Protein AF-A0A915ASV9-F1 (afdb_monomer_lite)

Radius of gyration: 18.29 Å; chains: 1; bounding box: 45×35×42 Å

Secondary structure (DSSP, 8-state):
-----------SSHHHHHHHHHTSEEETTEEEEEEEETTEEEEEEEE-PPPGGGS---SSTTS--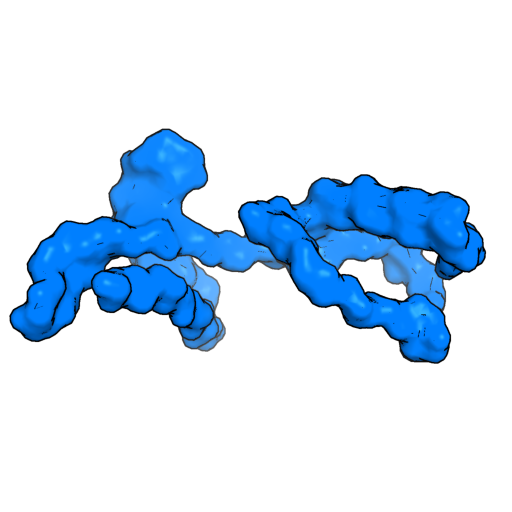-GGG--------S---TTTHHHHHHHHHHHH---

Sequence (99 aa):
ILSRGFAFLVFELESSVHSLVDSCQKSGEGLFFPISTPSVRNKLVQVRPWKLEDARFAPLPHAPIAPRRMVLVEGVPIPTTAGPSFCLIVLVNRAYGLI

pLDDT: mean 78.41, std 14.52, range [37.38, 96.12]

InterPro domains:
  IPR000504 RNA recognition motif domain [PF16367] (4-49)
  IPR012677 Nucleotide-binding alpha-beta plait domain superfamily [G3DSA:3.30.70.330] (1-61)
  IPR034819 Cytoplasmic polyadenylation element-binding protein [PTHR12566] (4-83)

Organism: Parascaris univalens (NCBI:txid6257)

Foldseek 3Di:
DPPPDDDDDDDPDPVVVVVVQVQFDDDPPWTWDFDDDPVRGRDTDTDDDDDPQQPDDDPPPPDDDDPVLDDDDPDDDPPRGNVCVVVVVVVCCVVPVSD

Structure (mmCIF, N/CA/C/O backbone):
data_AF-A0A915ASV9-F1
#
_entry.id   AF-A0A915ASV9-F1
#
loop_
_atom_site.group_PDB
_atom_site.id
_atom_site.type_symbol
_atom_site.label_atom_id
_atom_site.label_alt_id
_atom_site.label_comp_id
_atom_site.label_asym_id
_atom_site.label_entity_id
_atom_site.label_seq_id
_atom_site.pdbx_PDB_ins_code
_atom_site.Cartn_x
_atom_site.Cartn_y
_atom_site.Cartn_z
_atom_site.occupancy
_atom_site.B_iso_or_equiv
_atom_site.auth_seq_id
_atom_site.auth_comp_id
_atom_site.auth_asym_id
_atom_site.auth_atom_id
_atom_site.pdbx_PDB_model_num
ATOM 1 N N . ILE A 1 1 ? -10.422 -22.257 9.572 1.00 37.38 1 ILE A N 1
ATOM 2 C CA . ILE A 1 1 ? -9.818 -21.672 8.350 1.00 37.38 1 ILE A CA 1
ATOM 3 C C . ILE A 1 1 ? -10.175 -20.188 8.334 1.00 37.38 1 ILE A C 1
ATOM 5 O O . ILE A 1 1 ? -11.245 -19.822 7.878 1.00 37.38 1 ILE A O 1
ATOM 9 N N . LEU A 1 2 ? -9.351 -19.338 8.953 1.00 40.38 2 LEU A N 1
ATOM 10 C CA . LEU A 1 2 ? -9.489 -17.884 8.820 1.00 40.38 2 LEU A CA 1
ATOM 11 C C . LEU A 1 2 ? -8.712 -17.510 7.558 1.00 40.38 2 LEU A C 1
ATOM 13 O O . LEU A 1 2 ? -7.484 -17.585 7.563 1.00 40.38 2 LEU A O 1
ATOM 17 N N . SER A 1 3 ? -9.405 -17.191 6.467 1.00 48.72 3 SER A N 1
ATOM 18 C CA . SER A 1 3 ? -8.776 -16.717 5.233 1.00 48.72 3 SER A CA 1
ATOM 19 C C . SER A 1 3 ? -7.903 -15.499 5.555 1.00 48.72 3 SER A C 1
ATOM 21 O O . SER A 1 3 ? -8.412 -14.445 5.946 1.00 48.72 3 SER A O 1
ATOM 23 N N . ARG A 1 4 ? -6.578 -15.645 5.440 1.00 69.56 4 ARG A N 1
ATOM 24 C CA . ARG A 1 4 ? -5.618 -14.536 5.520 1.00 69.56 4 ARG A CA 1
ATOM 25 C C . ARG A 1 4 ? -5.752 -13.706 4.241 1.00 69.56 4 ARG A C 1
ATOM 27 O O . ARG A 1 4 ? -4.992 -13.885 3.301 1.00 69.56 4 ARG A O 1
ATOM 34 N N . GLY A 1 5 ? -6.796 -12.885 4.182 1.00 77.94 5 GLY A N 1
ATOM 35 C CA . GLY A 1 5 ? -7.042 -11.971 3.072 1.00 77.94 5 GLY A CA 1
ATOM 36 C C . GLY A 1 5 ? -6.145 -10.739 3.157 1.00 77.94 5 GLY A C 1
ATOM 37 O O . GLY A 1 5 ? -5.822 -10.278 4.253 1.00 77.94 5 GLY A O 1
ATOM 38 N N . PHE A 1 6 ? -5.779 -10.209 1.997 1.00 85.69 6 PHE A N 1
ATOM 39 C CA . PHE A 1 6 ? -5.151 -8.904 1.827 1.00 85.69 6 PHE A CA 1
ATOM 40 C C . PHE A 1 6 ? -5.964 -8.104 0.807 1.00 85.69 6 PHE A C 1
ATOM 42 O O . PHE A 1 6 ? -6.704 -8.675 0.006 1.00 85.69 6 PHE A O 1
ATOM 49 N N . ALA A 1 7 ? -5.843 -6.784 0.859 1.00 88.12 7 ALA A N 1
ATOM 50 C CA . ALA A 1 7 ? -6.468 -5.877 -0.089 1.00 88.12 7 ALA A CA 1
ATOM 51 C C . ALA A 1 7 ? -5.499 -4.739 -0.403 1.00 88.12 7 ALA A C 1
ATOM 53 O O . ALA A 1 7 ? -4.646 -4.401 0.420 1.00 88.12 7 ALA A O 1
ATOM 54 N N . PHE A 1 8 ? -5.658 -4.147 -1.582 1.00 90.50 8 PHE A N 1
ATOM 55 C CA . PHE A 1 8 ? -4.936 -2.948 -1.980 1.00 90.50 8 PHE A CA 1
ATOM 56 C C . PHE A 1 8 ? -5.892 -1.763 -1.943 1.00 90.50 8 PHE A C 1
ATOM 58 O O . PHE A 1 8 ? -7.009 -1.847 -2.450 1.00 90.50 8 PHE A O 1
ATOM 65 N N . LEU A 1 9 ? -5.442 -0.671 -1.331 1.00 91.38 9 LEU A N 1
ATOM 66 C CA . LEU A 1 9 ? -6.140 0.605 -1.350 1.00 91.38 9 LEU A CA 1
ATOM 67 C C . LEU A 1 9 ? -5.395 1.525 -2.310 1.00 91.38 9 LEU A C 1
ATOM 69 O O . LEU A 1 9 ? -4.189 1.722 -2.162 1.00 91.38 9 LEU A O 1
ATOM 73 N N . VAL A 1 10 ? -6.114 2.074 -3.284 1.00 93.06 10 VAL A N 1
ATOM 74 C CA . VAL 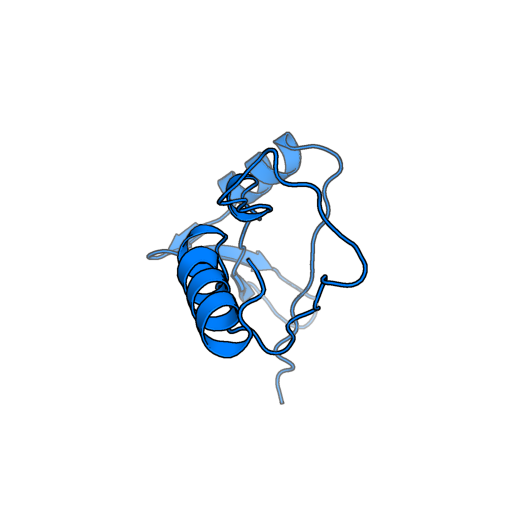A 1 10 ? -5.596 3.081 -4.211 1.00 93.06 10 VAL A CA 1
ATOM 75 C C . VAL A 1 10 ? -6.328 4.377 -3.905 1.00 93.06 10 VAL A C 1
ATOM 77 O O . VAL A 1 10 ? -7.549 4.441 -4.024 1.00 93.06 10 VAL A O 1
ATOM 80 N N . PHE A 1 11 ? -5.584 5.382 -3.455 1.00 93.44 11 PHE A N 1
ATOM 81 C CA . PHE A 1 11 ? -6.109 6.711 -3.164 1.00 93.44 11 PHE A CA 1
ATOM 82 C C . PHE A 1 11 ? -5.851 7.637 -4.350 1.00 93.44 11 PHE A C 1
ATOM 84 O O . PHE A 1 11 ? -4.804 7.547 -4.987 1.00 93.44 11 PHE A O 1
ATOM 91 N N . GLU A 1 12 ? -6.782 8.550 -4.616 1.00 95.00 12 GLU A N 1
ATOM 92 C CA . GLU A 1 12 ? -6.593 9.597 -5.627 1.00 95.00 12 GLU A CA 1
ATOM 93 C C . GLU A 1 12 ? -5.613 10.681 -5.156 1.00 95.00 12 GLU A C 1
ATOM 95 O O . GLU A 1 12 ? -4.886 11.256 -5.961 1.00 95.00 12 GLU A O 1
ATOM 100 N N . LEU A 1 13 ? -5.583 10.951 -3.845 1.00 95.19 13 LEU A N 1
ATOM 101 C CA . LEU A 1 13 ? -4.789 12.016 -3.240 1.00 95.19 13 LEU A CA 1
ATOM 102 C C . LEU A 1 13 ? -3.764 11.457 -2.252 1.00 95.19 13 LEU A C 1
ATOM 104 O O . LEU A 1 13 ? -4.082 10.628 -1.397 1.00 95.19 13 LEU A O 1
ATOM 108 N N . GLU A 1 14 ? -2.543 11.991 -2.305 1.00 92.81 14 GLU A N 1
ATOM 109 C CA . GLU A 1 14 ? -1.468 11.642 -1.369 1.00 92.81 14 GLU A CA 1
ATOM 110 C C . GLU A 1 14 ? -1.833 11.999 0.082 1.00 92.81 14 GLU A C 1
ATOM 112 O O . GLU A 1 14 ? -1.549 11.244 1.011 1.00 92.81 14 GLU A O 1
ATOM 117 N N . SER A 1 15 ? -2.546 13.109 0.290 1.00 95.94 15 SER A N 1
ATOM 118 C CA . SER A 1 15 ? -3.010 13.538 1.617 1.00 95.94 15 SER A CA 1
ATOM 119 C C . SER A 1 15 ? -3.915 12.508 2.298 1.00 95.94 15 SER A C 1
ATOM 121 O O . SER A 1 15 ? -3.896 12.386 3.525 1.00 95.94 15 SER A O 1
ATOM 123 N N . SER A 1 16 ? -4.676 11.727 1.526 1.00 96.12 16 SER A N 1
ATOM 124 C CA . SER A 1 16 ? -5.498 10.635 2.053 1.00 96.12 16 SER A CA 1
ATOM 125 C C . SER A 1 16 ? -4.645 9.476 2.569 1.00 96.12 16 SER A C 1
ATOM 127 O O . SER A 1 16 ? -4.991 8.872 3.585 1.00 96.12 16 SER A O 1
ATOM 129 N N . VAL A 1 17 ? -3.505 9.202 1.924 1.00 94.38 17 VAL A N 1
ATOM 130 C CA . VAL A 1 17 ? -2.529 8.212 2.406 1.00 94.38 17 VAL A CA 1
ATOM 131 C C . VAL A 1 17 ? -1.917 8.680 3.721 1.00 94.38 17 VAL A C 1
ATOM 133 O O . VAL A 1 17 ? -1.913 7.915 4.684 1.00 94.38 17 VAL A O 1
ATOM 136 N N . HIS A 1 18 ? -1.464 9.936 3.791 1.00 94.81 18 HIS A N 1
ATOM 137 C CA . HIS A 1 18 ? -0.917 10.515 5.026 1.00 94.81 18 HIS A CA 1
ATOM 138 C C . HIS A 1 18 ? -1.934 10.464 6.169 1.00 94.81 18 HIS A C 1
ATOM 140 O O . HIS A 1 18 ? -1.625 9.954 7.240 1.00 94.81 18 HIS A O 1
ATOM 146 N N . SER A 1 19 ? -3.186 10.843 5.905 1.00 95.94 19 SER A N 1
ATOM 147 C CA . SER A 1 19 ? -4.268 10.791 6.901 1.00 95.94 19 SER A CA 1
ATOM 148 C C . SER A 1 19 ? -4.518 9.372 7.435 1.00 95.94 19 SER A C 1
ATOM 150 O O . SER A 1 19 ? -4.758 9.184 8.632 1.00 95.94 19 SER A O 1
ATOM 152 N N . LEU A 1 20 ? -4.447 8.351 6.568 1.00 94.44 20 LEU A N 1
ATOM 153 C CA . LEU A 1 20 ? -4.550 6.948 6.985 1.00 94.44 20 LEU A CA 1
ATOM 154 C C . LEU A 1 20 ? -3.354 6.534 7.850 1.00 94.44 20 LEU A C 1
ATOM 156 O O . LEU A 1 20 ? -3.542 5.882 8.877 1.00 94.44 20 LEU A O 1
ATOM 160 N N . VAL A 1 21 ? -2.137 6.897 7.442 1.00 94.38 21 VAL A N 1
ATOM 161 C CA . VAL A 1 21 ? -0.901 6.583 8.173 1.00 94.38 21 VAL A CA 1
ATOM 162 C C . VAL A 1 21 ? -0.900 7.233 9.557 1.00 94.38 21 VAL A C 1
ATOM 164 O O . VAL A 1 21 ? -0.560 6.561 10.532 1.00 94.38 21 VAL A O 1
ATOM 167 N N . ASP A 1 22 ? -1.345 8.482 9.666 1.00 94.88 22 ASP A N 1
ATOM 168 C CA . ASP A 1 22 ? -1.445 9.209 10.937 1.00 94.88 22 ASP A CA 1
ATOM 169 C C . ASP A 1 22 ? -2.490 8.599 11.880 1.00 94.88 22 ASP A C 1
ATOM 171 O O . ASP A 1 22 ? -2.341 8.640 13.100 1.00 94.88 22 ASP A O 1
ATOM 175 N N . SER A 1 23 ? -3.521 7.967 11.317 1.00 94.06 23 SER A N 1
ATOM 176 C CA . SER A 1 23 ? -4.547 7.242 12.076 1.00 94.06 23 SER A CA 1
ATOM 177 C C . SER A 1 23 ? -4.106 5.833 12.506 1.00 94.06 23 SER A C 1
ATOM 179 O O . SER A 1 23 ? -4.829 5.158 13.245 1.00 94.06 23 SER A O 1
ATOM 181 N N . CYS A 1 24 ? -2.951 5.345 12.039 1.00 95.19 24 CYS A N 1
ATOM 182 C CA . CYS A 1 24 ? -2.446 4.016 12.377 1.00 95.19 24 CYS A CA 1
ATOM 183 C C . CYS A 1 24 ? -1.708 3.999 13.722 1.00 95.19 24 CYS A C 1
ATOM 185 O O . CYS A 1 24 ? -0.944 4.897 14.074 1.00 95.19 24 CYS A O 1
ATOM 187 N N . GLN A 1 25 ? -1.853 2.891 14.443 1.00 94.44 25 GLN A N 1
ATOM 188 C CA . GLN A 1 25 ? -1.064 2.589 15.630 1.00 94.44 25 GLN A CA 1
ATOM 189 C C . GLN A 1 25 ? 0.298 2.027 15.213 1.00 94.44 25 GLN A C 1
ATOM 191 O O . GLN A 1 25 ? 0.378 1.081 14.424 1.00 94.44 25 GLN A O 1
ATOM 196 N N . LYS A 1 26 ? 1.377 2.593 15.758 1.00 92.38 26 LYS A N 1
ATOM 197 C CA . LYS A 1 26 ? 2.746 2.103 15.548 1.00 92.38 26 LYS A CA 1
ATOM 198 C C . LYS A 1 26 ? 3.054 1.006 16.565 1.00 92.38 26 LYS A C 1
ATOM 200 O O . LYS A 1 26 ? 2.943 1.233 17.768 1.00 92.38 26 LYS A O 1
ATOM 205 N N . SER A 1 27 ? 3.442 -0.176 16.091 1.00 89.56 27 SER A N 1
ATOM 206 C CA . SER A 1 27 ? 3.882 -1.285 16.943 1.00 89.56 27 SER A CA 1
ATOM 207 C C . SER A 1 27 ? 5.118 -1.942 16.332 1.00 89.56 27 SER A C 1
ATOM 209 O O . SER A 1 27 ? 5.046 -2.543 15.258 1.00 89.56 27 SER A O 1
ATOM 211 N N . GLY A 1 28 ? 6.268 -1.780 16.996 1.00 85.94 28 GLY A N 1
ATOM 212 C CA . GLY A 1 28 ? 7.571 -2.131 16.425 1.00 85.94 28 GLY A CA 1
ATOM 213 C C . GLY A 1 28 ? 7.810 -1.398 15.101 1.00 85.94 28 GLY A C 1
ATOM 214 O O . GLY A 1 28 ? 7.610 -0.191 15.015 1.00 85.94 28 GLY A O 1
ATOM 215 N N . GLU A 1 29 ? 8.161 -2.155 14.061 1.00 78.62 29 GLU A N 1
ATOM 216 C CA . GLU A 1 29 ? 8.391 -1.658 12.692 1.00 78.62 29 GLU A CA 1
ATOM 217 C C . GLU A 1 29 ? 7.105 -1.593 11.834 1.00 78.62 29 GLU A C 1
ATOM 219 O O . GLU A 1 29 ? 7.155 -1.305 10.637 1.00 78.62 29 GLU A O 1
ATOM 224 N N . GLY A 1 30 ? 5.936 -1.918 12.403 1.00 87.81 30 GLY A N 1
ATOM 225 C CA . GLY A 1 30 ? 4.670 -2.030 11.674 1.00 87.81 30 GLY A CA 1
ATOM 226 C C . GLY A 1 30 ? 3.663 -0.919 11.983 1.00 87.81 30 GLY A C 1
ATOM 227 O O . GLY A 1 30 ? 3.543 -0.465 13.122 1.00 87.81 30 GLY A O 1
ATOM 228 N N . LEU A 1 31 ? 2.881 -0.538 10.967 1.00 93.12 31 LEU A N 1
ATOM 229 C CA . LEU A 1 31 ? 1.667 0.267 11.118 1.00 93.12 31 LEU A CA 1
ATOM 230 C C . LEU A 1 31 ? 0.453 -0.657 11.176 1.00 93.12 31 LEU A C 1
ATOM 232 O O . LEU A 1 31 ? 0.314 -1.559 10.346 1.00 93.12 31 LEU A O 1
ATOM 236 N N . PHE A 1 32 ? -0.434 -0.419 12.135 1.00 94.12 32 PHE A N 1
ATOM 237 C CA . PHE A 1 32 ? -1.642 -1.209 12.324 1.00 94.12 32 PHE A CA 1
ATOM 238 C C . PHE A 1 32 ? -2.875 -0.319 12.392 1.00 94.12 32 PHE A C 1
ATOM 240 O O . PHE A 1 32 ? -2.898 0.680 13.107 1.00 94.12 32 PHE A O 1
ATOM 247 N N . PHE A 1 33 ? -3.923 -0.714 11.679 1.00 92.94 33 PHE A N 1
ATOM 248 C CA . PHE A 1 33 ? -5.205 -0.026 11.674 1.00 92.94 33 PHE A CA 1
ATOM 249 C C . PHE A 1 33 ? -6.293 -0.954 12.231 1.00 92.94 33 PHE A C 1
ATOM 251 O O . PHE A 1 33 ? -6.382 -2.108 11.804 1.00 92.94 33 PHE A O 1
ATOM 258 N N . PRO A 1 34 ? -7.112 -0.517 13.201 1.00 91.44 34 PRO A N 1
ATOM 259 C CA . PRO A 1 34 ? -8.214 -1.326 13.701 1.00 91.44 34 PRO A CA 1
ATOM 260 C C . PRO A 1 34 ? -9.374 -1.328 12.700 1.00 91.44 34 PRO A C 1
ATOM 262 O O . PRO A 1 34 ? -9.909 -0.279 12.352 1.00 91.44 34 PRO A O 1
ATOM 265 N N . ILE A 1 35 ? -9.808 -2.513 12.272 1.00 89.75 35 ILE A N 1
ATOM 266 C CA . ILE A 1 35 ? -11.027 -2.692 11.482 1.00 89.75 35 ILE A CA 1
ATOM 267 C C . ILE A 1 35 ? -12.054 -3.507 12.265 1.00 89.75 35 ILE A C 1
ATOM 269 O O . ILE A 1 35 ? -11.730 -4.493 12.936 1.00 89.75 35 ILE A O 1
ATOM 273 N N . SER A 1 36 ? -13.312 -3.100 12.147 1.00 87.50 36 SER A N 1
ATOM 274 C CA . SER A 1 36 ? -14.451 -3.827 12.691 1.00 87.50 36 SER A CA 1
ATOM 275 C C . SER A 1 36 ? -15.414 -4.168 11.562 1.00 87.50 36 SER A C 1
ATOM 277 O O . SER A 1 36 ? -15.801 -3.305 10.780 1.00 87.50 36 SER A O 1
ATOM 279 N N . THR A 1 37 ? -15.798 -5.434 11.474 1.00 83.06 37 THR A N 1
ATOM 280 C CA . THR A 1 37 ? -16.853 -5.943 10.596 1.00 83.06 37 THR A CA 1
ATOM 281 C C . THR A 1 37 ? -17.995 -6.489 11.459 1.00 83.06 37 THR A C 1
ATOM 283 O O . THR A 1 37 ? -17.797 -6.714 12.657 1.00 83.06 37 THR A O 1
ATOM 286 N N . PRO A 1 38 ? -19.188 -6.758 10.894 1.00 84.81 38 PRO A N 1
ATOM 287 C CA . PRO A 1 38 ? -20.297 -7.332 11.661 1.00 84.81 38 PRO A CA 1
ATOM 288 C C . PRO A 1 38 ? -19.922 -8.608 12.434 1.00 84.81 38 PRO A C 1
ATOM 290 O O . PRO A 1 38 ? -20.464 -8.866 13.505 1.00 84.81 38 PRO A O 1
ATOM 293 N N . SER A 1 39 ? -18.961 -9.383 11.919 1.00 83.06 39 SER A N 1
ATOM 294 C CA . SER A 1 39 ? -18.503 -10.646 12.512 1.00 83.06 39 SER A CA 1
ATOM 295 C C . SER A 1 39 ? -17.200 -10.536 13.312 1.00 83.06 39 SER A C 1
ATOM 297 O O . SER A 1 39 ? -16.855 -11.473 14.028 1.00 83.06 39 SER A O 1
ATOM 299 N N . VAL A 1 40 ? -16.444 -9.441 13.189 1.00 81.88 40 VAL A N 1
ATOM 300 C CA . VAL A 1 40 ? -15.115 -9.299 13.801 1.00 81.88 40 VAL A CA 1
ATOM 301 C C . VAL A 1 40 ? -14.971 -7.908 14.398 1.00 81.88 40 VAL A C 1
ATOM 303 O O . VAL A 1 40 ? -15.020 -6.921 13.679 1.00 81.88 40 VAL A O 1
ATOM 306 N N . ARG A 1 41 ? -14.734 -7.814 15.707 1.00 83.12 41 ARG A N 1
ATOM 307 C CA . ARG A 1 41 ? -14.534 -6.526 16.385 1.00 83.12 41 ARG A CA 1
ATOM 308 C C . ARG A 1 41 ? -13.053 -6.231 16.580 1.00 83.12 41 ARG A C 1
ATOM 310 O O . ARG A 1 41 ? -12.310 -7.115 16.997 1.00 83.12 41 ARG A O 1
ATOM 317 N N . ASN A 1 42 ? -12.662 -4.983 16.323 1.00 84.31 42 ASN A N 1
ATOM 318 C CA . ASN A 1 42 ? -11.347 -4.410 16.625 1.00 84.31 42 ASN A CA 1
ATOM 319 C C . ASN A 1 42 ? -10.165 -5.282 16.179 1.00 84.31 42 ASN A C 1
ATOM 321 O O . ASN A 1 42 ? -9.167 -5.415 16.888 1.00 84.31 42 ASN A O 1
ATOM 325 N N . LYS A 1 43 ? -10.262 -5.887 14.993 1.00 88.25 43 LYS A N 1
ATOM 326 C CA . LYS A 1 43 ? -9.136 -6.627 14.432 1.00 88.25 43 LYS A CA 1
ATOM 327 C C . LYS A 1 43 ? -8.099 -5.629 13.946 1.00 88.25 43 LYS A C 1
ATOM 329 O O . LYS A 1 43 ? -8.374 -4.839 13.051 1.00 88.25 43 LYS A O 1
ATOM 334 N N . LEU A 1 44 ? -6.899 -5.696 14.504 1.00 89.81 44 LEU A N 1
ATOM 335 C CA . LEU A 1 44 ? -5.765 -4.937 13.994 1.00 89.81 44 LEU A CA 1
ATOM 336 C C . LEU A 1 44 ? -5.307 -5.560 12.673 1.00 89.81 44 LEU A C 1
ATOM 338 O O . LEU A 1 44 ? -5.006 -6.756 12.607 1.00 89.81 44 LEU A O 1
ATOM 342 N N . VAL A 1 45 ? -5.282 -4.754 11.616 1.00 91.06 45 VAL A N 1
ATOM 343 C CA . VAL A 1 45 ? -4.737 -5.135 10.312 1.00 91.06 45 VAL A CA 1
ATOM 344 C C . VAL A 1 45 ? -3.459 -4.364 10.051 1.00 91.06 45 VAL A C 1
ATOM 346 O O . VAL A 1 45 ? -3.345 -3.201 10.421 1.00 91.06 45 VAL A O 1
ATOM 349 N N . GLN A 1 46 ? -2.486 -5.018 9.425 1.00 91.69 46 GLN A N 1
ATOM 350 C CA . GLN A 1 46 ? -1.236 -4.365 9.069 1.00 91.69 46 GLN A CA 1
ATOM 351 C C . GLN A 1 46 ? -1.449 -3.472 7.844 1.00 91.69 46 GLN A C 1
ATOM 353 O O . GLN A 1 46 ? -1.973 -3.925 6.825 1.00 91.69 46 GLN A O 1
ATOM 358 N N . VAL A 1 47 ? -1.004 -2.223 7.938 1.00 92.69 47 VAL A N 1
ATOM 359 C CA . VAL A 1 47 ? -0.977 -1.259 6.837 1.00 92.69 47 VAL A CA 1
ATOM 360 C C . VAL A 1 47 ? 0.467 -1.091 6.384 1.00 92.69 47 VAL A C 1
ATOM 362 O O . VAL A 1 47 ? 1.382 -0.954 7.195 1.00 92.69 47 VAL A O 1
ATOM 365 N N 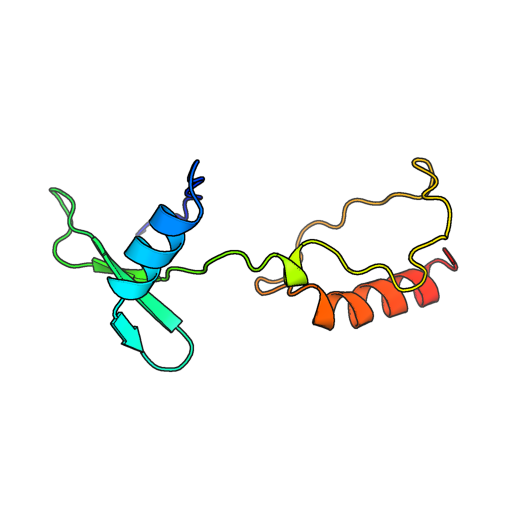. ARG A 1 48 ? 0.689 -1.129 5.070 1.00 90.62 48 ARG A N 1
ATOM 366 C CA . ARG A 1 48 ? 2.010 -0.940 4.466 1.00 90.62 48 ARG A CA 1
ATOM 367 C C . ARG A 1 48 ? 1.891 0.041 3.303 1.00 90.62 48 ARG A C 1
ATOM 369 O O . ARG A 1 48 ? 1.463 -0.379 2.229 1.00 90.62 48 ARG A O 1
ATOM 376 N N . PRO A 1 49 ? 2.217 1.329 3.503 1.00 91.25 49 PRO A N 1
ATOM 377 C CA . PRO A 1 49 ? 2.196 2.293 2.413 1.00 91.25 49 PRO A CA 1
ATOM 378 C C . PRO A 1 49 ? 3.275 1.941 1.383 1.00 91.25 49 PRO A C 1
ATOM 380 O O . PRO A 1 49 ? 4.379 1.525 1.742 1.00 91.25 49 PRO A O 1
ATOM 383 N N . TRP A 1 50 ? 2.947 2.102 0.102 1.00 88.44 50 TRP A N 1
ATOM 384 C CA . TRP A 1 50 ? 3.916 1.959 -0.978 1.00 88.44 50 TRP A CA 1
ATOM 385 C C . TRP A 1 50 ? 4.782 3.212 -1.044 1.00 88.44 50 TRP A C 1
ATOM 387 O O . TRP A 1 50 ? 4.264 4.315 -1.226 1.00 88.44 50 TRP A O 1
ATOM 397 N N . LYS A 1 51 ? 6.097 3.060 -0.905 1.00 84.19 51 LYS A N 1
ATOM 398 C CA . LYS A 1 51 ? 7.018 4.185 -1.043 1.00 84.19 51 LYS A CA 1
ATOM 399 C C . LYS A 1 51 ? 7.393 4.369 -2.510 1.00 84.19 51 LYS A C 1
ATOM 401 O O . LYS A 1 51 ? 7.713 3.405 -3.195 1.00 84.19 51 LYS A O 1
ATOM 406 N N . LEU A 1 52 ? 7.399 5.608 -2.997 1.00 81.81 52 LEU A N 1
ATOM 407 C CA . LEU A 1 52 ? 7.751 5.894 -4.395 1.00 81.81 52 LEU A CA 1
ATOM 408 C C . LEU A 1 52 ? 9.208 5.537 -4.720 1.00 81.81 52 LEU A C 1
ATOM 410 O O . LEU A 1 52 ? 9.492 5.077 -5.822 1.00 81.81 52 LEU A O 1
ATOM 414 N N . GLU A 1 53 ? 10.109 5.672 -3.745 1.00 80.50 53 GLU A N 1
ATOM 415 C CA . GLU A 1 53 ? 11.504 5.217 -3.855 1.00 80.50 53 GLU A CA 1
ATOM 416 C C . GLU A 1 53 ? 11.617 3.703 -4.099 1.00 80.50 53 GLU A C 1
ATOM 418 O O . GLU A 1 53 ? 12.554 3.250 -4.751 1.00 80.50 53 GLU A O 1
ATOM 423 N N . ASP A 1 54 ? 10.615 2.930 -3.666 1.00 75.62 54 ASP A N 1
ATOM 424 C CA . ASP A 1 54 ? 10.542 1.483 -3.861 1.00 75.62 54 ASP A CA 1
ATOM 425 C C . ASP A 1 54 ? 9.895 1.076 -5.190 1.00 75.62 54 ASP A C 1
ATOM 427 O O . ASP A 1 54 ? 9.874 -0.104 -5.538 1.00 75.62 54 ASP A O 1
ATOM 431 N N . ALA A 1 55 ? 9.385 2.032 -5.968 1.00 75.62 55 ALA A N 1
ATOM 432 C CA . ALA A 1 55 ? 8.721 1.734 -7.233 1.00 75.62 55 ALA A CA 1
ATOM 433 C C . ALA A 1 55 ? 9.703 1.376 -8.352 1.00 75.62 55 ALA A C 1
ATOM 435 O O . ALA A 1 55 ? 9.354 0.644 -9.281 1.00 75.62 55 ALA A O 1
ATOM 436 N N . ARG A 1 56 ? 10.918 1.931 -8.310 1.00 75.75 56 ARG A N 1
ATOM 437 C CA . ARG A 1 56 ? 11.868 1.808 -9.412 1.00 75.75 56 ARG A CA 1
ATOM 438 C C . ARG A 1 56 ? 13.301 1.888 -8.921 1.00 75.75 56 ARG A C 1
ATOM 440 O O . ARG A 1 56 ? 13.708 2.877 -8.328 1.00 75.75 56 ARG A O 1
ATOM 447 N N . PHE A 1 57 ? 14.094 0.900 -9.314 1.00 75.25 57 PHE A N 1
ATOM 448 C CA . PHE A 1 57 ? 15.546 0.964 -9.242 1.00 75.25 57 PHE A CA 1
ATOM 449 C C . PHE A 1 57 ? 16.126 0.750 -10.639 1.00 75.25 57 PHE A C 1
ATOM 451 O O . PHE A 1 57 ? 15.843 -0.252 -11.294 1.00 75.25 57 PHE A O 1
ATOM 458 N N . ALA A 1 58 ? 16.913 1.715 -11.112 1.00 76.94 58 ALA A N 1
ATOM 459 C CA . ALA A 1 58 ? 17.571 1.668 -12.410 1.00 76.94 58 ALA A CA 1
ATOM 460 C C . ALA A 1 58 ? 19.074 1.913 -12.203 1.00 76.94 58 ALA A C 1
ATOM 462 O O . ALA A 1 58 ? 19.468 3.065 -12.026 1.00 76.94 58 ALA A O 1
ATOM 463 N N . PRO A 1 59 ? 19.920 0.864 -12.217 1.00 73.81 59 PRO A N 1
ATOM 464 C CA . PRO A 1 59 ? 21.360 1.025 -12.004 1.00 73.81 59 PRO A CA 1
ATOM 465 C C . PRO A 1 59 ? 22.019 1.859 -13.113 1.00 73.81 59 PRO A C 1
ATOM 467 O O . PRO A 1 59 ? 23.017 2.528 -12.873 1.00 73.81 59 PRO A O 1
ATOM 470 N N . LEU A 1 60 ? 21.432 1.857 -14.314 1.00 80.50 60 LEU A N 1
ATOM 471 C CA . LEU A 1 60 ? 21.805 2.714 -15.437 1.00 80.50 60 LEU A CA 1
ATOM 472 C C . LEU A 1 60 ? 20.553 3.481 -15.905 1.00 80.50 60 LEU A C 1
ATOM 474 O O . LEU A 1 60 ? 19.813 2.976 -16.751 1.00 80.50 60 LEU A O 1
ATOM 478 N N . PRO A 1 61 ? 20.278 4.685 -15.367 1.00 77.25 61 PRO A N 1
ATOM 479 C CA . PRO A 1 61 ? 19.028 5.419 -15.613 1.00 77.25 61 PRO A CA 1
ATOM 480 C C . PRO A 1 61 ? 18.773 5.774 -17.084 1.00 77.25 61 PRO A C 1
ATOM 482 O O . PRO A 1 61 ? 17.623 5.928 -17.490 1.00 77.25 61 PRO A O 1
ATOM 485 N N . HIS A 1 62 ? 19.844 5.898 -17.872 1.00 81.19 62 HIS A N 1
ATOM 486 C CA . HIS A 1 62 ? 19.806 6.299 -19.282 1.00 81.19 62 HIS A CA 1
ATOM 487 C C . HIS A 1 62 ? 19.910 5.122 -20.260 1.00 81.19 62 HIS A C 1
ATOM 489 O O . HIS A 1 62 ? 19.876 5.333 -21.472 1.00 81.19 62 HIS A O 1
ATOM 495 N N . ALA A 1 63 ? 20.058 3.888 -19.765 1.00 81.12 63 ALA A N 1
ATOM 496 C CA . ALA A 1 63 ? 20.126 2.726 -20.639 1.00 81.12 63 ALA A CA 1
ATOM 497 C C . ALA A 1 63 ? 18.754 2.472 -21.298 1.00 81.12 63 ALA A C 1
ATOM 499 O O . ALA A 1 63 ? 17.728 2.496 -20.609 1.00 81.12 63 ALA A O 1
ATOM 500 N N . PRO A 1 64 ? 18.701 2.212 -22.617 1.00 80.25 64 PRO A N 1
ATOM 501 C CA . PRO A 1 64 ? 17.447 1.923 -23.296 1.00 80.25 64 PRO A CA 1
ATOM 502 C C . PRO A 1 64 ? 16.858 0.604 -22.786 1.00 80.25 64 PRO A C 1
ATOM 504 O O . PRO A 1 64 ? 17.508 -0.443 -22.816 1.00 80.25 64 PRO A O 1
ATOM 507 N N . ILE A 1 65 ? 15.599 0.643 -22.348 1.00 79.44 65 ILE A N 1
ATOM 508 C CA . ILE A 1 65 ? 14.862 -0.557 -21.943 1.00 79.44 65 ILE A CA 1
ATOM 509 C C . ILE A 1 65 ? 14.422 -1.278 -23.216 1.00 79.44 65 ILE A C 1
ATOM 511 O O . ILE A 1 65 ? 13.608 -0.764 -23.979 1.00 79.44 65 ILE A O 1
ATOM 515 N N . ALA A 1 66 ? 14.960 -2.472 -23.455 1.00 81.44 66 ALA A N 1
ATOM 516 C CA . ALA A 1 66 ? 14.544 -3.324 -24.563 1.00 81.44 66 ALA A CA 1
ATOM 517 C C . ALA A 1 66 ? 13.399 -4.244 -24.098 1.00 81.44 66 ALA A C 1
ATOM 519 O O . ALA A 1 66 ? 13.672 -5.168 -23.331 1.00 81.44 66 ALA A O 1
ATOM 520 N N . PRO A 1 67 ? 12.146 -4.083 -24.577 1.00 81.94 67 PRO A N 1
ATOM 521 C CA . PRO A 1 67 ? 11.012 -4.887 -24.102 1.00 81.94 67 PRO A CA 1
ATOM 522 C C . PRO A 1 67 ? 11.212 -6.396 -24.290 1.00 81.94 67 PRO A C 1
ATOM 524 O O . PRO A 1 67 ? 10.759 -7.193 -23.481 1.00 81.94 67 PRO A O 1
ATOM 527 N N . ARG A 1 68 ? 11.976 -6.796 -25.317 1.00 82.56 68 ARG A N 1
ATOM 528 C CA . ARG A 1 68 ? 12.342 -8.200 -25.586 1.00 82.56 68 ARG A CA 1
ATOM 529 C C . ARG A 1 68 ? 13.270 -8.827 -24.536 1.00 82.56 68 ARG A C 1
ATOM 531 O O . ARG A 1 68 ? 13.465 -10.034 -24.562 1.00 82.56 68 ARG A O 1
ATOM 538 N N . ARG A 1 69 ? 13.873 -8.016 -23.662 1.00 79.38 69 ARG A N 1
ATOM 539 C CA . ARG A 1 69 ? 14.752 -8.439 -22.559 1.00 79.38 69 ARG A CA 1
ATOM 540 C C . ARG A 1 69 ? 14.109 -8.211 -21.186 1.00 79.38 69 ARG A C 1
ATOM 542 O O . ARG A 1 69 ? 14.772 -8.375 -20.168 1.00 79.38 69 ARG A O 1
ATOM 549 N N . MET A 1 70 ? 12.835 -7.816 -21.152 1.00 80.25 70 MET A N 1
ATOM 550 C CA . MET A 1 70 ? 12.081 -7.651 -19.917 1.00 80.25 70 MET A CA 1
ATOM 551 C C . MET A 1 70 ? 11.548 -9.007 -19.457 1.00 80.25 70 MET A C 1
ATOM 553 O O . MET A 1 70 ? 10.951 -9.744 -20.238 1.00 80.25 70 MET A O 1
ATOM 557 N N . VAL A 1 71 ? 11.752 -9.317 -18.179 1.00 81.31 71 VAL A N 1
ATOM 558 C CA . VAL A 1 71 ? 11.230 -10.524 -17.536 1.00 81.31 71 VAL A CA 1
ATOM 559 C C . VA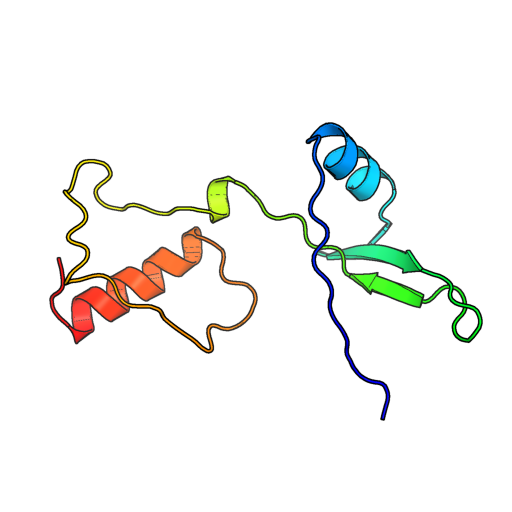L A 1 71 ? 10.341 -10.129 -16.365 1.00 81.31 71 VAL A C 1
ATOM 561 O O . VAL A 1 71 ? 10.649 -9.188 -15.633 1.00 81.31 71 VAL A O 1
ATOM 564 N N . LEU A 1 72 ? 9.235 -10.847 -16.199 1.00 80.50 72 LEU A N 1
ATOM 565 C CA . LEU A 1 72 ? 8.400 -10.768 -15.008 1.00 80.50 72 LEU A CA 1
ATOM 566 C C . LEU A 1 72 ? 8.885 -11.831 -14.020 1.00 80.50 72 LEU A C 1
ATOM 568 O O . LEU A 1 72 ? 9.033 -12.994 -14.393 1.00 80.50 72 LEU A O 1
ATOM 572 N N . VAL A 1 73 ? 9.163 -11.426 -12.782 1.00 80.44 73 VAL A N 1
ATOM 573 C CA . VAL A 1 73 ? 9.611 -12.335 -11.722 1.00 80.44 73 VAL A CA 1
ATOM 574 C C . VAL A 1 73 ? 8.465 -12.532 -10.740 1.00 80.44 73 VAL A C 1
ATOM 576 O O . VAL A 1 73 ? 8.073 -11.604 -10.039 1.00 80.44 73 VAL A O 1
ATOM 579 N N . GLU A 1 74 ? 7.946 -13.753 -10.693 1.00 76.44 74 GLU A N 1
ATOM 580 C CA . GLU A 1 74 ? 6.887 -14.172 -9.774 1.00 76.44 74 GLU A CA 1
ATOM 581 C C . GLU A 1 74 ? 7.470 -14.793 -8.494 1.00 76.44 74 GLU A C 1
ATOM 583 O O . GLU A 1 74 ? 8.622 -15.230 -8.463 1.00 76.44 74 GLU A O 1
ATOM 588 N N . GLY A 1 75 ? 6.672 -14.860 -7.422 1.00 72.31 75 GLY A N 1
ATOM 589 C CA . GLY A 1 75 ? 7.050 -15.563 -6.184 1.00 72.31 75 GLY A CA 1
ATOM 590 C C . GLY A 1 75 ? 8.095 -14.852 -5.317 1.00 72.31 75 GLY A C 1
ATOM 591 O O . GLY A 1 75 ? 8.709 -15.474 -4.450 1.00 72.31 75 GLY A O 1
ATOM 592 N N . VAL A 1 76 ? 8.303 -13.552 -5.531 1.00 74.19 76 VAL A N 1
ATOM 593 C CA . VAL A 1 76 ? 9.248 -12.766 -4.733 1.00 74.19 76 VAL A CA 1
ATOM 594 C C . VAL A 1 76 ? 8.715 -12.605 -3.298 1.00 74.19 76 VAL A C 1
ATOM 596 O O . VAL A 1 76 ? 7.551 -12.232 -3.119 1.00 74.19 76 VAL A O 1
ATOM 599 N N . PRO A 1 77 ? 9.526 -12.875 -2.257 1.00 65.50 77 PRO A N 1
ATOM 600 C CA . PRO A 1 77 ? 9.091 -12.730 -0.875 1.00 65.50 77 PRO A CA 1
ATOM 601 C C . PRO A 1 77 ? 8.787 -11.266 -0.540 1.00 65.50 77 PRO A C 1
ATOM 603 O O . PRO A 1 77 ? 9.619 -10.379 -0.701 1.00 65.50 77 PRO A O 1
ATOM 606 N N . ILE A 1 78 ? 7.596 -11.020 -0.001 1.00 60.88 78 ILE A N 1
ATOM 607 C CA . ILE A 1 78 ? 7.211 -9.739 0.599 1.00 60.88 78 ILE A CA 1
ATOM 608 C C . ILE A 1 78 ? 8.097 -9.563 1.852 1.00 60.88 78 ILE A C 1
ATOM 610 O O . ILE A 1 78 ? 7.911 -10.341 2.788 1.00 60.88 78 ILE A O 1
ATOM 614 N N . PRO A 1 79 ? 9.059 -8.616 1.931 1.00 54.25 79 PRO A N 1
ATOM 615 C CA . PRO A 1 79 ? 9.043 -7.256 1.396 1.00 54.25 79 PRO A CA 1
ATOM 616 C C . PRO A 1 79 ? 10.108 -6.992 0.312 1.00 54.25 79 PRO A C 1
ATOM 618 O O . PRO A 1 79 ? 11.288 -6.818 0.613 1.00 54.25 79 PRO A O 1
ATOM 621 N N . THR A 1 80 ? 9.693 -6.851 -0.944 1.00 56.50 80 THR A N 1
ATOM 622 C CA . THR A 1 80 ? 10.607 -6.443 -2.020 1.00 56.50 80 THR A CA 1
ATOM 623 C C . THR A 1 80 ? 10.644 -4.921 -2.132 1.00 56.50 80 THR A C 1
ATOM 625 O O . THR A 1 80 ? 9.894 -4.314 -2.885 1.00 56.50 80 THR A O 1
ATOM 628 N N . THR A 1 81 ? 11.495 -4.290 -1.334 1.00 56.00 81 THR A N 1
ATOM 629 C CA . THR A 1 81 ? 11.891 -2.880 -1.503 1.00 56.00 81 THR A CA 1
ATOM 630 C C . THR A 1 81 ? 12.785 -2.762 -2.758 1.00 56.00 81 THR A C 1
ATOM 632 O O . THR A 1 81 ? 13.473 -3.723 -3.138 1.00 56.00 81 THR A O 1
ATOM 635 N N . ALA A 1 82 ? 12.815 -1.612 -3.440 1.00 52.62 82 ALA A N 1
ATOM 636 C CA . ALA A 1 82 ? 13.648 -1.456 -4.645 1.00 52.62 82 ALA A CA 1
ATOM 637 C C . ALA A 1 82 ? 15.156 -1.538 -4.332 1.00 52.62 82 ALA A C 1
ATOM 639 O O . ALA A 1 82 ? 15.943 -1.990 -5.160 1.00 52.62 82 ALA A O 1
ATOM 640 N N . GLY A 1 83 ? 15.555 -1.204 -3.099 1.00 53.34 83 GLY A N 1
ATOM 641 C CA . GLY A 1 83 ? 16.915 -1.394 -2.577 1.00 53.34 83 GLY A CA 1
ATOM 642 C C . GLY A 1 83 ? 17.408 -2.852 -2.626 1.00 53.34 83 GLY A C 1
ATOM 643 O O . GLY A 1 83 ? 18.374 -3.132 -3.332 1.00 53.34 83 GLY A O 1
ATOM 644 N N . PRO A 1 84 ? 16.756 -3.824 -1.954 1.00 54.12 84 PRO A N 1
ATOM 645 C CA . PRO A 1 84 ? 17.093 -5.247 -2.076 1.00 54.12 84 PRO A CA 1
ATOM 646 C C . PRO A 1 84 ? 16.836 -5.828 -3.476 1.00 54.12 84 PRO A C 1
ATOM 648 O O . PRO A 1 84 ? 17.390 -6.879 -3.804 1.00 54.12 84 PRO A O 1
ATOM 651 N N . SER A 1 85 ? 16.097 -5.127 -4.346 1.00 53.53 85 SER A N 1
ATOM 652 C CA . SER A 1 85 ? 16.030 -5.466 -5.775 1.00 53.53 85 SER A CA 1
ATOM 653 C C . SER A 1 85 ? 17.379 -5.289 -6.485 1.00 53.53 85 SER A C 1
ATOM 655 O O . SER A 1 85 ? 17.588 -5.933 -7.507 1.00 53.53 85 SER A O 1
ATOM 657 N N . PHE A 1 86 ? 18.342 -4.537 -5.928 1.00 54.12 86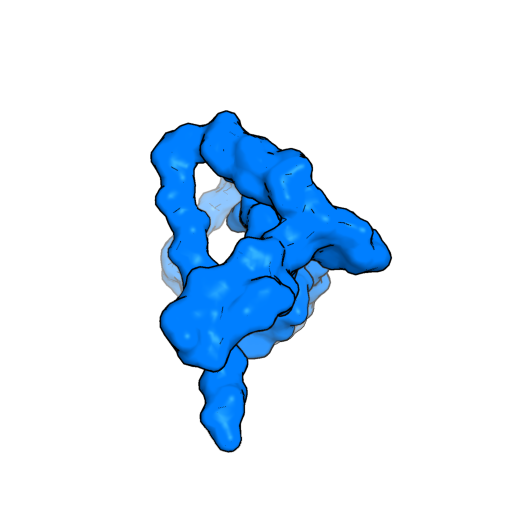 PHE A N 1
ATOM 658 C CA . PHE A 1 86 ? 19.744 -4.581 -6.366 1.00 54.12 86 PHE A CA 1
ATOM 659 C C . PHE A 1 86 ? 20.302 -6.006 -6.323 1.00 54.12 86 PHE A C 1
ATOM 661 O O . PHE A 1 86 ? 20.921 -6.447 -7.285 1.00 54.12 86 PHE A O 1
ATOM 668 N N . CYS A 1 87 ? 20.039 -6.753 -5.245 1.00 55.56 87 CYS A N 1
ATOM 669 C CA . CYS A 1 87 ? 20.481 -8.141 -5.135 1.00 55.56 87 CYS A CA 1
ATOM 670 C C . CYS A 1 87 ? 19.835 -8.998 -6.230 1.00 55.56 87 CYS A C 1
ATOM 672 O O . CYS A 1 87 ? 20.532 -9.741 -6.914 1.00 55.56 87 CYS A O 1
ATOM 674 N N . LEU A 1 88 ? 18.531 -8.828 -6.475 1.00 61.00 88 LEU A N 1
ATOM 675 C CA . LEU A 1 88 ? 17.840 -9.540 -7.552 1.00 61.00 88 LEU A CA 1
ATOM 676 C C . LEU A 1 88 ? 18.411 -9.179 -8.932 1.00 61.00 88 LEU A C 1
ATOM 678 O O . LEU A 1 88 ? 18.675 -10.069 -9.730 1.00 61.00 88 LEU A O 1
ATOM 682 N N . ILE A 1 89 ? 18.667 -7.899 -9.199 1.00 64.06 89 ILE A N 1
ATOM 683 C CA . ILE A 1 89 ? 19.248 -7.423 -10.461 1.00 64.06 89 ILE A CA 1
ATOM 684 C C . ILE A 1 89 ? 20.667 -7.963 -10.650 1.00 64.06 89 ILE A C 1
ATOM 686 O O . ILE A 1 89 ? 20.994 -8.427 -11.738 1.00 64.06 89 ILE A O 1
ATOM 690 N N . VAL A 1 90 ? 21.496 -7.964 -9.603 1.00 62.25 90 VAL A N 1
ATOM 691 C CA . VAL A 1 90 ? 22.852 -8.531 -9.636 1.00 62.25 90 VAL A CA 1
ATOM 692 C C . VAL A 1 90 ? 22.811 -10.041 -9.860 1.00 62.25 90 VAL A C 1
ATOM 694 O O . VAL A 1 90 ? 23.604 -10.557 -10.645 1.00 62.25 90 VAL A O 1
ATOM 697 N N . LEU A 1 91 ? 21.894 -10.761 -9.210 1.00 63.25 91 LEU A N 1
ATOM 698 C CA . LEU A 1 91 ? 21.743 -12.207 -9.382 1.00 63.25 91 LEU A CA 1
ATOM 699 C C . LEU A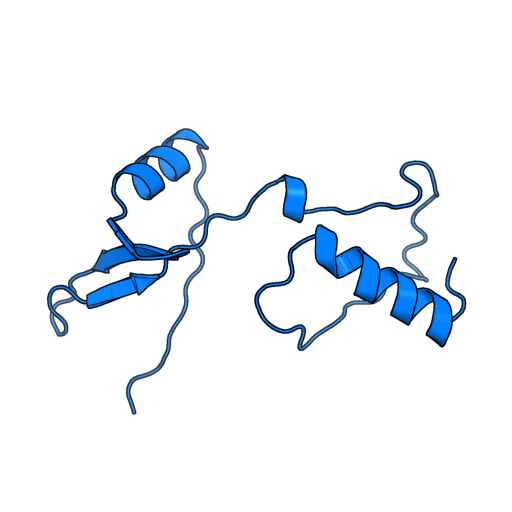 1 91 ? 21.221 -12.564 -10.777 1.00 63.25 91 LEU A C 1
ATOM 701 O O . LEU A 1 91 ? 21.767 -13.463 -11.410 1.00 63.25 91 LEU A O 1
ATOM 705 N N . VAL A 1 92 ? 20.222 -11.841 -11.290 1.00 66.12 92 VAL A N 1
ATOM 706 C CA . VAL A 1 92 ? 19.701 -12.031 -12.653 1.00 66.12 92 VAL A CA 1
ATOM 707 C C . VAL A 1 92 ? 20.770 -11.679 -13.688 1.00 66.12 92 VAL A C 1
ATOM 709 O O . VAL A 1 92 ? 20.973 -12.439 -14.632 1.00 66.12 92 VAL A O 1
ATOM 712 N N . ASN A 1 93 ? 21.508 -10.581 -13.501 1.00 64.88 93 ASN A N 1
ATOM 713 C CA . ASN A 1 93 ? 22.620 -10.232 -14.382 1.00 64.88 93 ASN A CA 1
ATOM 714 C C . ASN A 1 93 ? 23.723 -11.302 -14.350 1.00 64.88 93 ASN A C 1
ATOM 716 O O . ASN A 1 93 ? 24.176 -11.723 -15.407 1.00 64.88 93 ASN A O 1
ATOM 720 N N . ARG A 1 94 ? 24.097 -11.819 -13.174 1.00 63.47 94 ARG A N 1
ATOM 721 C CA . ARG A 1 94 ? 25.093 -12.898 -13.067 1.00 63.47 94 ARG A CA 1
ATOM 722 C C . ARG A 1 94 ? 24.633 -14.220 -13.673 1.00 63.47 94 ARG A C 1
ATOM 724 O O . ARG A 1 94 ? 25.455 -14.927 -14.242 1.00 63.47 94 ARG A O 1
ATOM 731 N N . ALA A 1 95 ? 23.356 -14.566 -13.535 1.00 62.94 95 ALA A N 1
ATOM 732 C CA . ALA A 1 95 ? 22.822 -15.828 -14.037 1.00 62.94 95 ALA A CA 1
ATOM 733 C C . ALA A 1 95 ? 22.574 -15.812 -15.555 1.00 62.94 95 ALA A C 1
ATOM 735 O O . ALA A 1 95 ? 22.734 -16.843 -16.202 1.00 62.94 95 ALA A O 1
ATOM 736 N N . TYR A 1 96 ? 22.194 -14.660 -16.122 1.00 65.38 96 TYR A N 1
ATOM 737 C CA . TYR A 1 96 ? 21.727 -14.564 -17.511 1.00 65.38 96 TYR A CA 1
ATOM 738 C C . TYR A 1 96 ? 22.515 -13.581 -18.392 1.00 65.38 96 TYR A C 1
ATOM 740 O O . TYR A 1 96 ? 22.241 -13.494 -19.586 1.00 65.38 96 TYR A O 1
ATOM 748 N N . GLY A 1 97 ? 23.474 -12.829 -17.842 1.00 60.59 97 GLY A N 1
ATOM 749 C CA . GLY A 1 97 ? 24.313 -11.882 -18.592 1.00 60.59 97 GLY A CA 1
ATOM 750 C C . GLY A 1 97 ? 23.532 -10.744 -19.258 1.00 60.59 97 GLY A C 1
ATOM 751 O O . GLY A 1 97 ? 23.894 -10.301 -20.343 1.00 60.59 97 GLY A O 1
ATOM 752 N N . LEU A 1 98 ? 22.411 -10.311 -18.667 1.00 58.44 98 LEU A N 1
ATOM 753 C CA . LEU A 1 98 ? 21.435 -9.428 -19.330 1.00 58.44 98 LEU A CA 1
ATOM 754 C C . LEU A 1 98 ? 21.750 -7.918 -19.280 1.00 58.44 98 LEU A C 1
ATOM 756 O O . LEU A 1 98 ? 20.913 -7.115 -19.697 1.00 58.44 98 LEU A O 1
ATOM 760 N N . ILE A 1 99 ? 22.938 -7.522 -18.816 1.00 53.00 99 ILE A N 1
ATOM 761 C CA . ILE A 1 99 ? 23.485 -6.150 -18.878 1.00 53.00 99 ILE A CA 1
ATOM 762 C C . ILE A 1 99 ? 24.977 -6.259 -19.157 1.00 53.00 99 ILE A C 1
ATOM 764 O O . ILE A 1 99 ? 25.606 -7.066 -18.433 1.00 53.00 99 ILE A O 1
#